Protein AF-A0A7J3BPF9-F1 (afdb_monomer)

Foldseek 3Di:
DPDDPDQDAAEDPVCVVPDDPPWQFDFFQPAPDPPHPHGNRYTDDTDDPVVSVVVVVVVVVVVVCVVVVVDDPDPDPPPD

Structure (mmCIF, N/CA/C/O backbone):
data_AF-A0A7J3BPF9-F1
#
_entry.id   AF-A0A7J3BPF9-F1
#
loop_
_atom_site.group_PDB
_atom_site.id
_atom_site.type_symbol
_atom_site.label_atom_id
_atom_site.label_alt_id
_atom_site.label_comp_id
_atom_site.label_asym_id
_atom_site.label_entity_id
_atom_site.label_seq_id
_atom_site.pdbx_PDB_ins_code
_atom_site.Cartn_x
_atom_site.Cartn_y
_atom_site.Cartn_z
_atom_site.occupancy
_atom_site.B_iso_or_equiv
_atom_site.auth_seq_id
_atom_site.auth_comp_id
_atom_site.auth_asym_id
_atom_site.auth_atom_id
_atom_site.pdbx_PDB_model_num
ATOM 1 N N . MET A 1 1 ? 0.020 -29.032 -3.286 1.00 53.25 1 MET A N 1
ATOM 2 C CA . MET A 1 1 ? 0.186 -27.786 -4.060 1.00 53.25 1 MET A CA 1
ATOM 3 C C . MET A 1 1 ? 0.630 -26.758 -3.038 1.00 53.25 1 MET A C 1
ATOM 5 O O . MET A 1 1 ? -0.118 -26.541 -2.098 1.00 53.25 1 MET A O 1
ATOM 9 N N . TRP A 1 2 ? 1.902 -26.355 -3.070 1.00 55.44 2 TRP A N 1
ATOM 10 C CA . TRP A 1 2 ? 2.511 -25.549 -2.009 1.00 55.44 2 TRP A CA 1
ATOM 11 C C . TRP A 1 2 ? 1.919 -24.141 -2.025 1.00 55.44 2 TRP A C 1
ATOM 13 O O . TRP A 1 2 ? 2.040 -23.456 -3.034 1.00 55.44 2 TRP A O 1
ATOM 23 N N . ASP A 1 3 ? 1.238 -23.837 -0.922 1.00 57.22 3 ASP A N 1
ATOM 24 C CA . ASP A 1 3 ? 0.848 -22.551 -0.351 1.00 57.22 3 ASP A CA 1
ATOM 25 C C . ASP A 1 3 ? 0.324 -21.471 -1.307 1.00 57.22 3 ASP A C 1
ATOM 27 O O . ASP A 1 3 ? 1.023 -20.964 -2.184 1.00 57.22 3 ASP A O 1
ATOM 31 N N . ASP A 1 4 ? -0.919 -21.045 -1.067 1.00 60.88 4 ASP A N 1
ATOM 32 C CA . ASP A 1 4 ? -1.405 -19.766 -1.573 1.00 60.88 4 ASP A CA 1
ATOM 33 C C . ASP A 1 4 ? -0.353 -18.693 -1.254 1.00 60.88 4 ASP A C 1
ATOM 35 O O . ASP A 1 4 ? 0.096 -18.582 -0.111 1.00 60.88 4 ASP A O 1
ATOM 39 N N . ASN A 1 5 ? 0.067 -17.924 -2.265 1.00 77.00 5 ASN A N 1
ATOM 40 C CA . ASN A 1 5 ? 1.037 -16.835 -2.122 1.00 77.00 5 ASN A CA 1
ATOM 41 C C . ASN A 1 5 ? 0.426 -15.696 -1.283 1.00 77.00 5 ASN A C 1
ATOM 43 O O . ASN A 1 5 ? 0.037 -14.648 -1.801 1.00 77.00 5 ASN A O 1
ATOM 47 N N . LEU A 1 6 ? 0.296 -15.927 0.022 1.00 81.81 6 LEU A N 1
ATOM 48 C CA . LEU A 1 6 ? -0.313 -15.030 0.986 1.00 81.81 6 LEU A CA 1
ATOM 49 C C . LEU A 1 6 ? 0.745 -14.071 1.519 1.00 81.81 6 LEU A C 1
ATOM 51 O O . LEU A 1 6 ? 1.712 -14.464 2.171 1.00 81.81 6 LEU A O 1
ATOM 55 N N . LEU A 1 7 ? 0.530 -12.781 1.274 1.00 85.19 7 LEU A N 1
ATOM 56 C CA . LEU A 1 7 ? 1.307 -11.721 1.898 1.00 85.19 7 LEU A CA 1
ATOM 57 C C . LEU A 1 7 ? 0.619 -11.296 3.199 1.00 85.19 7 LEU A C 1
ATOM 59 O O . LEU A 1 7 ? -0.442 -10.674 3.174 1.00 85.19 7 LEU A O 1
ATOM 63 N N . ILE A 1 8 ? 1.235 -11.613 4.337 1.00 90.38 8 ILE A N 1
ATOM 64 C CA . ILE A 1 8 ? 0.726 -11.241 5.662 1.00 90.38 8 ILE A CA 1
ATOM 65 C C . ILE A 1 8 ? 1.446 -9.976 6.134 1.00 90.38 8 ILE A C 1
ATOM 67 O O . ILE A 1 8 ? 2.672 -9.945 6.235 1.00 90.38 8 ILE A O 1
ATOM 71 N N . LEU A 1 9 ? 0.677 -8.929 6.439 1.00 93.25 9 LEU A N 1
ATOM 72 C CA . LEU A 1 9 ? 1.182 -7.622 6.863 1.00 93.25 9 LEU A CA 1
ATOM 73 C C . LEU A 1 9 ? 0.607 -7.235 8.225 1.00 93.25 9 LEU A C 1
ATOM 75 O O . LEU A 1 9 ? -0.544 -7.532 8.548 1.00 93.25 9 LEU A O 1
ATOM 79 N N . LYS A 1 10 ? 1.389 -6.500 9.014 1.00 95.12 10 LYS A N 1
ATOM 80 C CA . LYS A 1 10 ? 0.930 -5.937 10.284 1.00 95.12 10 LYS A CA 1
ATOM 81 C C . LYS A 1 10 ? 0.135 -4.662 10.027 1.00 95.12 10 LYS A C 1
ATOM 83 O O . LYS A 1 10 ? 0.646 -3.722 9.432 1.00 95.12 10 LYS A O 1
ATOM 88 N N . VAL A 1 11 ? -1.087 -4.561 10.535 1.00 95.88 11 VAL A N 1
ATOM 89 C CA . VAL A 1 11 ? -1.852 -3.307 10.440 1.00 95.88 11 VAL A CA 1
ATOM 90 C C . VAL A 1 11 ? -1.423 -2.345 11.549 1.00 95.88 11 VAL A C 1
ATOM 92 O O . VAL A 1 11 ? -1.299 -2.735 12.714 1.00 95.88 11 VAL A O 1
ATOM 95 N N . ASN A 1 12 ? -1.168 -1.075 11.211 1.00 95.44 12 ASN A N 1
ATOM 96 C CA . ASN A 1 12 ? -0.927 -0.047 12.222 1.00 95.44 12 ASN A CA 1
ATOM 97 C C . ASN A 1 12 ? -2.143 0.050 13.158 1.00 95.44 12 ASN A C 1
ATOM 99 O O . ASN A 1 12 ? -3.277 0.130 12.692 1.00 95.44 12 ASN A O 1
ATOM 103 N N . LYS A 1 13 ? -1.915 0.091 14.477 1.00 95.31 13 LYS A N 1
ATOM 104 C CA . LYS A 1 13 ? -2.978 0.105 15.500 1.00 95.31 13 LYS A CA 1
ATOM 105 C C . LYS A 1 13 ? -4.060 1.160 15.242 1.00 95.31 13 LYS A C 1
ATOM 107 O O . LYS A 1 13 ? -5.226 0.900 15.507 1.00 95.31 13 LYS A O 1
ATOM 112 N N . LYS A 1 14 ? -3.693 2.322 14.689 1.00 95.31 14 LYS A N 1
ATOM 113 C CA . LYS A 1 14 ? -4.639 3.409 14.374 1.00 95.31 14 LYS A CA 1
ATOM 114 C C . LYS A 1 14 ? -5.626 3.062 13.251 1.00 95.31 14 LYS A C 1
ATOM 116 O O . LYS A 1 14 ? -6.672 3.688 13.157 1.00 95.31 14 LYS A O 1
ATOM 121 N N . LEU A 1 15 ? -5.286 2.091 12.405 1.00 94.88 15 LEU A N 1
ATOM 122 C CA . LEU A 1 15 ? -6.075 1.659 11.248 1.00 94.88 15 LEU A CA 1
ATOM 123 C C . LEU A 1 15 ? -6.810 0.337 11.491 1.00 94.88 15 LE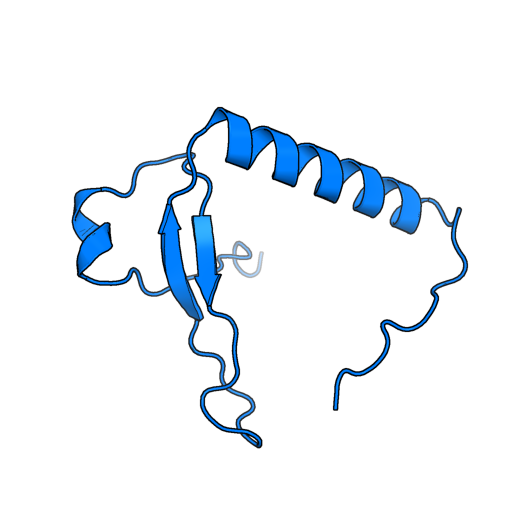U A C 1
ATOM 125 O O . LEU A 1 15 ? -7.654 -0.037 10.684 1.00 94.88 15 LEU A O 1
ATOM 129 N N . ALA A 1 16 ? -6.501 -0.365 12.586 1.00 91.50 16 ALA A N 1
ATOM 130 C CA . ALA A 1 16 ? -6.964 -1.730 12.832 1.00 91.50 16 ALA A CA 1
ATOM 131 C C . ALA A 1 16 ? -8.495 -1.873 12.783 1.00 91.50 16 ALA A C 1
ATOM 133 O O . ALA A 1 16 ? -8.994 -2.844 12.230 1.00 91.50 16 ALA A O 1
ATOM 134 N N . ASN A 1 17 ? -9.232 -0.880 13.287 1.00 93.31 17 ASN A N 1
ATOM 135 C CA . ASN A 1 17 ? -10.700 -0.898 13.302 1.00 93.31 17 ASN A CA 1
ATOM 136 C C . ASN A 1 17 ? -1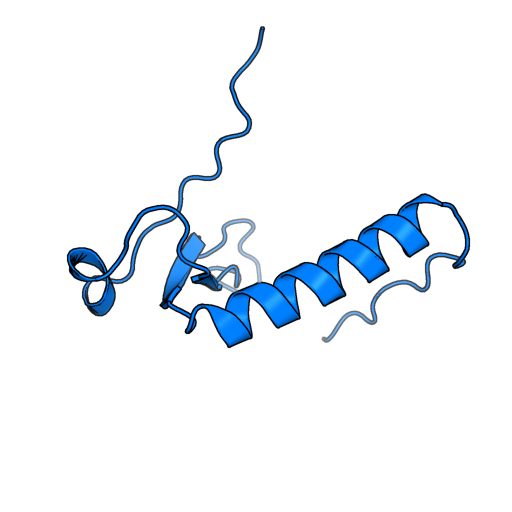1.339 -0.387 11.997 1.00 93.31 17 ASN A C 1
ATOM 138 O O . ASN A 1 17 ? -12.556 -0.444 11.854 1.00 93.31 17 ASN A O 1
ATOM 142 N N . GLY A 1 18 ? -10.545 0.179 11.084 1.00 91.69 18 GLY A N 1
ATOM 143 C CA . GLY A 1 18 ? -11.034 0.832 9.867 1.00 91.69 18 GLY A CA 1
ATOM 144 C C . GLY A 1 18 ? -10.846 0.018 8.591 1.00 91.69 18 GLY A C 1
ATOM 145 O O . GLY A 1 18 ? -11.475 0.347 7.591 1.00 91.69 18 GLY A O 1
ATOM 146 N N . ILE A 1 19 ? -9.997 -1.013 8.619 1.00 94.12 19 ILE A N 1
ATOM 147 C CA . ILE A 1 19 ? -9.689 -1.831 7.444 1.00 94.12 19 ILE A CA 1
ATOM 148 C C . ILE A 1 19 ? -10.852 -2.756 7.089 1.00 94.12 19 ILE A C 1
ATOM 150 O O . ILE A 1 19 ? -11.452 -3.396 7.957 1.00 94.12 19 ILE A O 1
ATOM 154 N N . LYS A 1 20 ? -11.162 -2.836 5.800 1.00 95.19 20 LYS A N 1
ATOM 155 C CA . LYS A 1 20 ? -12.219 -3.678 5.246 1.00 95.19 20 LYS A CA 1
ATOM 156 C C . LYS A 1 20 ? -11.692 -4.499 4.080 1.00 95.19 20 LYS A C 1
ATOM 158 O O . LYS A 1 20 ? -10.611 -4.264 3.542 1.00 95.19 20 LYS A O 1
ATOM 163 N N . LYS A 1 21 ? -12.481 -5.502 3.700 1.00 94.31 21 LYS A N 1
ATOM 164 C CA . LYS A 1 21 ? -12.233 -6.262 2.480 1.00 94.31 21 LYS A CA 1
ATOM 165 C C . LYS A 1 21 ? -12.260 -5.310 1.277 1.00 94.31 21 LYS A C 1
ATOM 167 O O . LYS A 1 21 ? -13.090 -4.406 1.241 1.00 94.31 21 LYS A O 1
ATOM 172 N N . ASP A 1 22 ? -11.361 -5.552 0.325 1.00 93.62 22 ASP A N 1
ATOM 173 C CA . ASP A 1 22 ? -11.230 -4.811 -0.937 1.00 93.62 22 ASP A CA 1
ATOM 174 C C . ASP A 1 22 ? -10.762 -3.346 -0.788 1.00 93.62 22 ASP A C 1
ATOM 176 O O . ASP A 1 22 ? -10.817 -2.570 -1.742 1.00 93.62 22 ASP A O 1
ATOM 180 N N . ASP A 1 23 ? -10.241 -2.969 0.387 1.00 95.50 23 ASP A N 1
ATOM 181 C CA . ASP A 1 23 ? -9.575 -1.682 0.585 1.00 95.50 23 ASP A CA 1
ATOM 182 C C . ASP A 1 23 ? -8.238 -1.610 -0.162 1.00 95.50 23 ASP A C 1
ATOM 184 O O . ASP A 1 23 ? -7.425 -2.538 -0.158 1.00 95.50 23 ASP A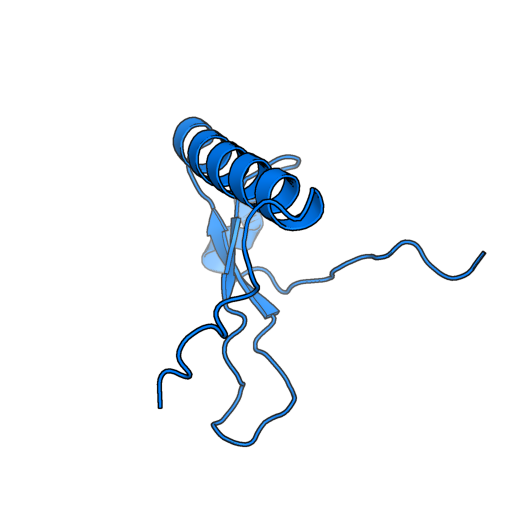 O 1
ATOM 188 N N . TYR A 1 24 ? -7.951 -0.432 -0.709 1.00 96.31 24 TYR A N 1
ATOM 189 C CA . TYR A 1 24 ? -6.630 -0.103 -1.225 1.00 96.31 24 TYR A CA 1
ATOM 190 C C . TYR A 1 24 ? -5.757 0.425 -0.094 1.00 96.31 24 TYR A C 1
ATOM 192 O O . TYR A 1 24 ? -6.136 1.362 0.608 1.00 96.31 24 TYR A O 1
ATOM 200 N N . ILE A 1 25 ? -4.566 -0.145 0.079 1.00 96.06 25 ILE A N 1
ATOM 201 C CA . ILE A 1 25 ? -3.680 0.203 1.191 1.00 96.06 25 ILE A CA 1
ATOM 202 C C . ILE A 1 25 ? -2.287 0.602 0.716 1.00 96.06 25 ILE A C 1
ATOM 204 O O . ILE A 1 25 ? -1.829 0.197 -0.349 1.00 96.06 25 ILE A O 1
ATOM 208 N N . LEU A 1 26 ? -1.594 1.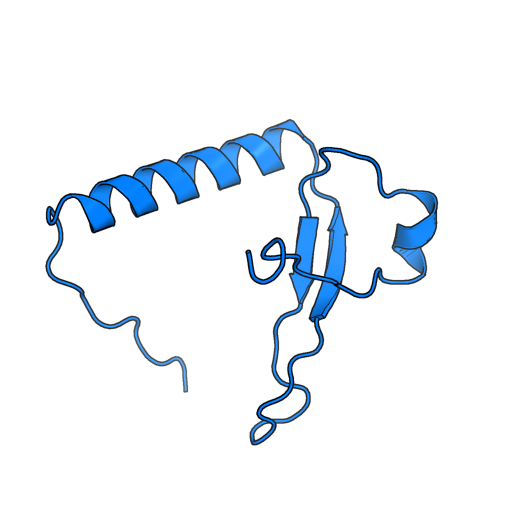383 1.543 1.00 95.19 26 LEU A N 1
ATOM 209 C CA . LEU A 1 26 ? -0.152 1.580 1.445 1.00 95.19 26 LEU A CA 1
ATOM 210 C C . LEU A 1 26 ? 0.535 0.807 2.565 1.00 95.19 26 LEU A C 1
ATOM 212 O O . LEU A 1 26 ? 0.220 0.988 3.747 1.00 95.19 26 LEU A O 1
ATOM 216 N N . ALA A 1 27 ? 1.495 -0.026 2.177 1.00 95.31 27 ALA A N 1
ATOM 217 C CA . ALA A 1 27 ? 2.355 -0.757 3.089 1.00 95.31 27 ALA A CA 1
ATOM 218 C C . ALA A 1 27 ? 3.746 -0.114 3.144 1.00 95.31 27 ALA A C 1
ATOM 220 O O . ALA A 1 27 ? 4.374 0.138 2.118 1.00 95.31 27 ALA A O 1
ATOM 221 N N . ASP A 1 28 ? 4.237 0.130 4.355 1.00 94.88 28 ASP A N 1
ATOM 222 C CA . ASP A 1 28 ? 5.631 0.447 4.616 1.00 94.88 28 ASP A CA 1
ATOM 223 C C . ASP A 1 28 ? 6.457 -0.842 4.520 1.00 94.88 28 ASP A C 1
ATOM 225 O O . ASP A 1 28 ? 6.418 -1.716 5.395 1.00 94.88 28 ASP A O 1
ATOM 229 N N . TYR A 1 29 ? 7.198 -0.939 3.417 1.00 92.62 29 TYR A N 1
ATOM 230 C CA . TYR A 1 29 ? 8.136 -2.017 3.118 1.00 9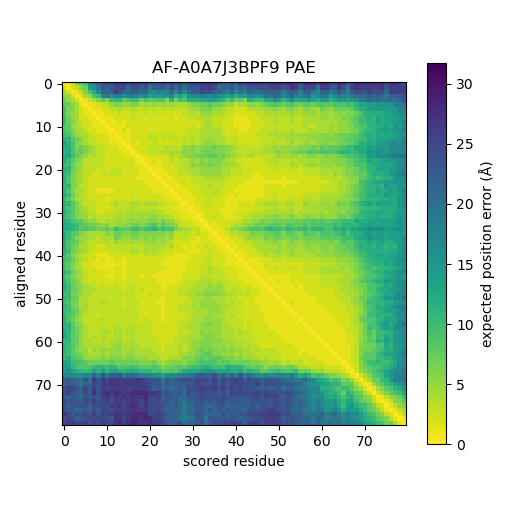2.62 29 TYR A CA 1
ATOM 231 C C . TYR A 1 29 ? 9.599 -1.563 3.272 1.00 92.62 29 TYR A C 1
ATOM 233 O O . TYR A 1 29 ? 10.514 -2.178 2.727 1.00 92.62 29 TYR A O 1
ATOM 241 N N . THR A 1 30 ? 9.854 -0.471 4.001 1.00 94.12 30 THR A N 1
ATOM 242 C CA . THR A 1 30 ? 11.226 -0.011 4.255 1.00 94.12 30 THR A CA 1
ATOM 243 C C . THR A 1 30 ? 12.004 -1.035 5.094 1.00 94.12 30 THR A C 1
ATOM 245 O O . THR A 1 30 ? 11.405 -1.796 5.869 1.00 94.12 30 THR A O 1
ATOM 248 N N . PRO A 1 31 ? 13.339 -1.110 4.924 1.00 94.69 31 PRO A N 1
ATOM 249 C CA . PRO A 1 31 ? 14.169 -1.952 5.776 1.00 94.69 31 PRO A CA 1
ATOM 250 C C . PRO A 1 31 ? 14.037 -1.564 7.256 1.00 94.69 31 PRO A C 1
ATOM 252 O O . PRO A 1 31 ? 13.816 -0.397 7.582 1.00 94.69 31 PRO A O 1
ATOM 255 N N . LEU A 1 32 ? 14.195 -2.537 8.160 1.00 92.31 32 LEU A N 1
ATOM 256 C CA . LEU A 1 32 ? 14.230 -2.260 9.604 1.00 92.31 32 LEU A CA 1
ATOM 257 C C . LEU A 1 32 ? 15.458 -1.424 10.013 1.00 92.31 32 LEU A C 1
ATOM 259 O O . LEU A 1 32 ? 15.380 -0.639 10.953 1.00 92.31 32 LEU A O 1
ATOM 263 N N . SER A 1 33 ? 16.567 -1.580 9.292 1.00 93.56 33 SER A N 1
ATOM 264 C CA . SER A 1 33 ? 17.795 -0.780 9.369 1.00 93.56 33 SER A CA 1
ATOM 265 C C . SER A 1 33 ? 18.525 -0.862 8.024 1.00 93.56 33 SER A C 1
ATOM 267 O O . SER A 1 33 ? 18.218 -1.755 7.237 1.00 93.56 33 SER A O 1
ATOM 269 N N . GLU A 1 34 ? 19.487 0.019 7.744 1.00 90.56 34 GLU A N 1
ATOM 270 C CA . GLU A 1 34 ? 20.178 0.084 6.439 1.00 90.56 34 GLU A CA 1
ATOM 271 C C . GLU A 1 34 ? 20.678 -1.273 5.916 1.00 90.56 34 GLU A C 1
ATOM 273 O O . GLU A 1 34 ? 20.522 -1.562 4.732 1.00 90.56 34 GLU A O 1
ATOM 278 N N . GLN A 1 35 ? 21.223 -2.131 6.787 1.00 92.88 35 GLN A N 1
ATOM 279 C CA . GLN A 1 35 ? 21.728 -3.457 6.406 1.00 92.88 35 GLN A CA 1
ATOM 280 C C . GLN A 1 35 ? 20.719 -4.599 6.624 1.00 92.88 35 GLN A C 1
ATOM 282 O O . GLN A 1 35 ? 21.047 -5.761 6.385 1.00 92.88 35 GLN A O 1
ATOM 287 N N . SER A 1 36 ? 19.504 -4.319 7.105 1.00 91.31 36 SER A N 1
ATOM 288 C CA . SER A 1 36 ? 18.556 -5.379 7.447 1.00 91.31 36 SER A CA 1
ATOM 289 C C . SER A 1 36 ? 17.938 -6.013 6.198 1.00 91.31 36 SER A C 1
ATOM 291 O O . SER A 1 36 ? 17.337 -5.303 5.382 1.00 91.31 36 SER A O 1
ATOM 293 N N . PRO A 1 37 ? 17.977 -7.353 6.070 1.00 88.88 37 PRO A N 1
ATOM 294 C CA . PRO A 1 37 ? 17.212 -8.046 5.038 1.00 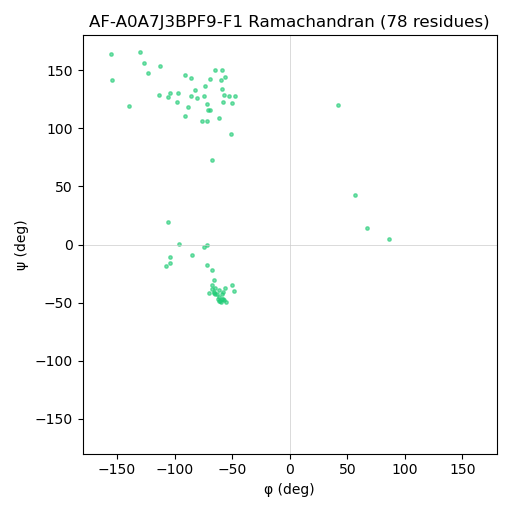88.88 37 PRO A CA 1
ATOM 295 C C . PRO A 1 37 ? 15.704 -8.030 5.342 1.00 88.88 37 PRO A C 1
ATOM 297 O O . PRO A 1 37 ? 14.889 -8.242 4.445 1.00 88.88 37 PRO A O 1
ATOM 300 N N . TYR A 1 38 ? 15.321 -7.758 6.594 1.00 89.69 38 TYR A N 1
ATOM 301 C CA . TYR A 1 38 ? 13.934 -7.722 7.036 1.00 89.69 38 TYR A CA 1
ATOM 302 C C . TYR A 1 38 ? 13.303 -6.350 6.789 1.00 89.69 38 TYR A C 1
ATOM 304 O O . TYR A 1 38 ? 13.929 -5.296 6.943 1.00 89.69 38 TYR A O 1
ATOM 312 N N . ARG A 1 39 ? 12.019 -6.366 6.425 1.00 91.69 39 ARG A N 1
ATOM 313 C CA . ARG A 1 39 ? 11.224 -5.171 6.120 1.00 91.69 39 ARG A CA 1
ATOM 314 C C . ARG A 1 39 ? 10.149 -4.969 7.172 1.00 91.69 39 ARG A C 1
ATOM 316 O O . ARG A 1 39 ? 9.697 -5.932 7.786 1.00 91.69 39 ARG A O 1
ATOM 323 N N . LYS A 1 40 ? 9.716 -3.722 7.358 1.00 93.44 40 LYS A N 1
ATOM 324 C CA . LYS A 1 40 ? 8.688 -3.386 8.353 1.00 93.44 40 LYS A CA 1
ATOM 325 C C . LYS A 1 40 ? 7.383 -4.148 8.133 1.00 93.44 40 LYS A C 1
ATOM 327 O O . LYS A 1 40 ? 6.814 -4.614 9.114 1.00 93.44 40 LYS A O 1
ATOM 332 N N . MET A 1 41 ? 6.938 -4.310 6.882 1.00 94.75 41 MET A N 1
ATOM 333 C CA . MET A 1 41 ? 5.710 -5.043 6.536 1.00 94.75 41 MET A CA 1
ATOM 334 C C . MET A 1 41 ? 4.466 -4.479 7.249 1.00 94.75 41 MET A C 1
ATOM 336 O O . MET A 1 41 ? 3.651 -5.232 7.783 1.00 94.75 41 MET A O 1
ATOM 340 N N . ILE A 1 42 ? 4.329 -3.145 7.306 1.00 96.38 42 ILE A N 1
ATOM 341 C CA . ILE A 1 42 ? 3.255 -2.479 8.067 1.00 96.38 42 ILE A CA 1
ATOM 342 C C . ILE A 1 42 ? 2.287 -1.756 7.135 1.00 96.38 42 ILE A C 1
ATOM 344 O O . ILE A 1 42 ? 2.708 -0.904 6.366 1.00 96.38 42 ILE A O 1
ATOM 348 N N . VAL A 1 43 ? 0.981 -1.984 7.263 1.00 96.81 43 VAL A N 1
ATOM 349 C CA . VAL A 1 43 ? -0.033 -1.133 6.622 1.00 96.81 43 VAL A CA 1
ATOM 350 C C . VAL A 1 43 ? -0.078 0.220 7.330 1.00 96.81 43 VAL A C 1
ATOM 352 O O . VAL A 1 43 ? -0.425 0.293 8.512 1.00 96.81 43 VAL A O 1
ATOM 355 N N . VAL A 1 44 ? 0.272 1.293 6.617 1.00 96.94 44 VAL A N 1
ATOM 356 C CA . VAL A 1 44 ? 0.397 2.656 7.167 1.00 96.94 44 VAL A CA 1
ATOM 357 C C . VAL A 1 44 ? -0.721 3.599 6.743 1.00 96.94 44 VAL A C 1
ATOM 359 O O . VAL A 1 44 ? -0.921 4.624 7.397 1.00 96.94 44 VAL A O 1
ATOM 362 N N . LYS A 1 45 ? -1.463 3.273 5.679 1.00 96.00 45 LYS A N 1
ATOM 363 C CA . LYS A 1 45 ? -2.586 4.091 5.207 1.00 96.00 45 LYS A CA 1
ATOM 364 C C . LYS A 1 45 ? -3.604 3.254 4.439 1.00 96.00 45 LYS A C 1
ATOM 366 O O . LYS A 1 45 ? -3.212 2.397 3.655 1.00 96.00 45 LYS A O 1
ATOM 371 N N . ILE A 1 46 ? -4.885 3.560 4.631 1.00 96.75 46 ILE A N 1
ATOM 372 C CA . ILE A 1 46 ? -5.984 3.117 3.765 1.00 96.75 46 ILE A CA 1
ATOM 373 C C . ILE A 1 46 ? -6.276 4.268 2.796 1.00 96.75 46 ILE A C 1
ATOM 375 O O . ILE A 1 46 ? -6.348 5.431 3.208 1.00 96.75 46 ILE A O 1
ATOM 379 N N . LEU A 1 47 ? -6.349 3.974 1.504 1.00 96.62 47 LEU A N 1
ATOM 380 C CA . LEU A 1 47 ? -6.614 4.945 0.451 1.00 96.62 47 LEU A CA 1
ATOM 381 C C . LEU A 1 47 ? -8.124 5.046 0.192 1.00 96.62 47 LEU A C 1
ATOM 383 O O . LEU A 1 47 ? -8.815 4.031 0.253 1.00 96.62 47 LEU A O 1
ATOM 387 N N . PRO A 1 48 ? -8.642 6.241 -0.152 1.00 95.88 48 PRO A N 1
ATOM 388 C CA . PRO A 1 48 ? -9.980 6.357 -0.722 1.00 95.88 48 PRO A CA 1
ATOM 389 C C . PRO A 1 48 ? -10.106 5.487 -1.973 1.00 95.88 48 PRO A C 1
ATOM 391 O O . PRO A 1 48 ? -9.148 5.387 -2.747 1.00 95.88 48 PRO A O 1
ATOM 394 N N . LYS A 1 49 ? -11.285 4.897 -2.181 1.00 95.19 49 LYS A N 1
ATOM 395 C CA . LYS A 1 49 ? -11.524 3.922 -3.249 1.00 95.19 49 LYS A CA 1
ATOM 396 C C . LYS A 1 49 ? -11.162 4.462 -4.632 1.00 95.19 49 LYS A C 1
ATOM 398 O O . LYS A 1 49 ? -10.379 3.813 -5.317 1.00 95.19 49 LYS A O 1
ATOM 403 N N . GLU A 1 50 ? -11.634 5.658 -5.006 1.00 96.38 50 GLU A N 1
ATOM 404 C CA . GLU A 1 50 ? -11.371 6.194 -6.352 1.00 96.38 50 GLU A CA 1
ATOM 405 C C . GLU A 1 50 ? -9.867 6.381 -6.597 1.00 96.38 50 GLU A C 1
ATOM 407 O O . GLU A 1 50 ? -9.344 6.073 -7.667 1.00 96.38 50 GLU A O 1
ATOM 412 N N . LYS A 1 51 ? -9.141 6.844 -5.572 1.00 96.44 51 LYS A N 1
ATOM 413 C CA . LYS A 1 51 ? -7.691 7.044 -5.655 1.00 96.44 51 LYS A CA 1
ATOM 414 C C . LYS A 1 51 ? -6.933 5.719 -5.721 1.00 96.44 51 LYS A C 1
ATOM 416 O O . LYS A 1 51 ? -5.957 5.613 -6.458 1.00 96.44 51 LYS A O 1
ATOM 421 N N . GLY A 1 52 ? -7.353 4.736 -4.929 1.00 96.50 52 GLY A N 1
ATOM 422 C CA . GLY A 1 52 ? -6.772 3.399 -4.927 1.00 96.50 52 GLY A CA 1
ATOM 423 C C . GLY A 1 52 ? -6.933 2.695 -6.273 1.00 96.50 52 GLY A C 1
ATOM 424 O O . GLY A 1 52 ? -5.950 2.196 -6.819 1.00 96.50 52 GLY A O 1
ATOM 425 N N . GLU A 1 53 ? -8.140 2.745 -6.840 1.00 96.94 53 GLU A N 1
ATOM 426 C CA . GLU A 1 53 ? -8.450 2.200 -8.165 1.00 96.94 53 GLU A CA 1
ATOM 427 C C . GLU A 1 53 ? -7.598 2.849 -9.255 1.00 96.94 53 GLU A C 1
ATOM 429 O O . GLU A 1 53 ? -6.959 2.137 -10.027 1.00 96.94 53 GLU A O 1
ATOM 434 N N . ALA A 1 54 ? -7.521 4.183 -9.288 1.00 97.19 54 ALA A N 1
ATOM 435 C CA . ALA A 1 54 ? -6.723 4.897 -10.283 1.00 97.19 54 ALA A CA 1
ATOM 436 C C . ALA A 1 54 ? -5.243 4.470 -10.262 1.00 97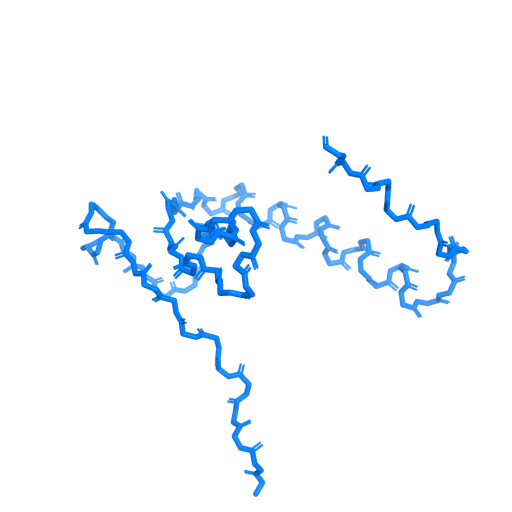.19 54 ALA A C 1
ATOM 438 O O . ALA A 1 54 ? -4.682 4.125 -11.303 1.00 97.19 54 ALA A O 1
ATOM 439 N N . ILE A 1 55 ? -4.632 4.417 -9.072 1.00 96.31 55 ILE A N 1
ATOM 440 C CA . ILE A 1 55 ? -3.232 3.992 -8.900 1.00 96.31 55 ILE A CA 1
ATOM 441 C C . ILE A 1 55 ? -3.046 2.533 -9.334 1.00 96.31 55 ILE A C 1
ATOM 443 O O . ILE A 1 55 ? -2.062 2.196 -9.994 1.00 96.31 55 ILE A O 1
ATOM 447 N N . TRP A 1 56 ? -3.979 1.652 -8.967 1.00 94.44 56 TRP A N 1
ATOM 448 C CA . TRP A 1 56 ? -3.908 0.241 -9.334 1.00 94.44 56 TRP A CA 1
ATOM 449 C C . TRP A 1 56 ? -4.019 0.028 -10.844 1.00 94.44 56 TRP A C 1
ATOM 451 O O . TRP A 1 56 ? -3.254 -0.756 -11.408 1.00 94.44 56 TRP A O 1
ATOM 461 N N . HIS A 1 57 ? -4.927 0.744 -11.508 1.00 96.19 57 HIS A N 1
ATOM 462 C CA . HIS A 1 57 ? -5.073 0.693 -12.959 1.00 96.19 57 HIS A CA 1
ATOM 463 C C . HIS A 1 57 ? -3.804 1.154 -13.677 1.00 96.19 57 HIS A C 1
ATOM 465 O O . HIS A 1 57 ? -3.346 0.462 -14.586 1.00 96.19 57 HIS A O 1
ATOM 471 N N . GLU A 1 58 ? -3.206 2.264 -13.242 1.00 96.31 58 GLU A N 1
ATOM 472 C CA . GLU A 1 58 ? -1.941 2.762 -13.792 1.00 96.31 58 GLU A CA 1
ATOM 473 C C . GLU A 1 58 ? -0.811 1.737 -13.614 1.00 96.31 58 GLU A C 1
ATOM 475 O O . GLU A 1 58 ? -0.132 1.375 -14.579 1.00 96.31 58 GLU A O 1
ATOM 480 N N . PHE A 1 59 ? -0.661 1.193 -12.401 1.00 93.00 59 PHE A N 1
ATOM 481 C CA . PHE A 1 59 ? 0.329 0.156 -12.114 1.00 93.00 59 PHE A CA 1
ATOM 482 C C . PHE A 1 59 ? 0.141 -1.077 -13.005 1.00 93.00 59 PHE A C 1
ATOM 484 O O . PHE A 1 59 ? 1.110 -1.588 -13.570 1.00 93.00 59 PHE A O 1
ATOM 491 N N . ARG A 1 60 ? -1.097 -1.566 -13.146 1.00 93.12 60 ARG A N 1
ATOM 492 C CA . ARG A 1 60 ? -1.399 -2.747 -13.964 1.00 93.12 60 ARG A CA 1
ATOM 493 C C . ARG A 1 60 ? -1.140 -2.495 -15.441 1.00 93.12 60 ARG A C 1
ATOM 495 O O . ARG A 1 60 ? -0.551 -3.362 -16.081 1.00 93.12 60 ARG A O 1
ATOM 502 N N . ALA A 1 61 ? -1.518 -1.332 -15.964 1.00 92.88 61 ALA A N 1
ATOM 503 C CA . ALA A 1 61 ? -1.245 -0.965 -17.350 1.00 92.88 61 ALA A CA 1
ATOM 504 C C . ALA A 1 61 ? 0.266 -0.974 -17.643 1.00 92.88 61 ALA A C 1
ATOM 506 O O . ALA A 1 61 ? 0.710 -1.599 -18.606 1.00 92.88 61 ALA A O 1
ATOM 507 N N . GLU A 1 62 ? 1.069 -0.360 -16.771 1.00 91.00 62 GLU A N 1
ATOM 508 C CA . GLU A 1 62 ? 2.527 -0.336 -16.922 1.00 91.00 62 GLU A CA 1
ATOM 509 C C . GLU A 1 62 ? 3.159 -1.726 -16.740 1.00 91.00 62 GLU A C 1
ATOM 511 O O . GLU A 1 62 ? 4.086 -2.090 -17.467 1.00 91.00 62 GLU A O 1
ATOM 516 N N . TYR A 1 63 ? 2.655 -2.530 -15.800 1.00 89.62 63 TYR A N 1
ATOM 517 C CA . TYR A 1 63 ? 3.114 -3.902 -15.589 1.00 89.62 63 TYR A CA 1
ATOM 518 C C . TYR A 1 63 ? 2.886 -4.783 -16.825 1.00 89.62 63 TYR A C 1
ATOM 520 O O . TYR A 1 63 ? 3.815 -5.462 -17.270 1.00 89.62 63 TYR A O 1
ATOM 528 N N . GLU A 1 64 ? 1.685 -4.753 -17.411 1.00 90.19 64 GLU A N 1
ATOM 529 C CA . GLU A 1 64 ? 1.377 -5.539 -18.612 1.00 90.19 64 GLU A CA 1
ATOM 530 C C . GLU A 1 64 ? 2.202 -5.063 -19.815 1.00 90.19 64 GLU A C 1
ATOM 532 O O . GLU A 1 64 ? 2.772 -5.887 -20.531 1.00 90.19 64 GLU A O 1
ATOM 537 N N . ARG A 1 65 ? 2.378 -3.744 -19.981 1.00 87.12 65 ARG A N 1
ATOM 538 C CA . ARG A 1 65 ? 3.244 -3.173 -21.025 1.00 87.12 65 ARG A CA 1
ATOM 539 C C . ARG A 1 65 ? 4.693 -3.653 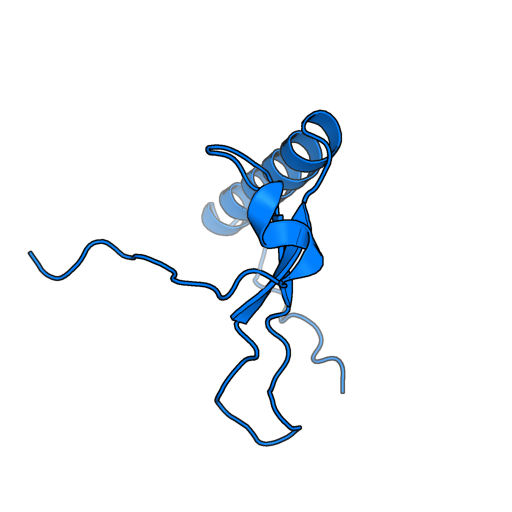-20.902 1.00 87.12 65 ARG A C 1
ATOM 541 O O . ARG A 1 65 ? 5.317 -4.037 -21.888 1.00 87.12 65 ARG A O 1
ATOM 548 N N . ARG A 1 66 ? 5.233 -3.695 -19.677 1.00 84.69 66 ARG A N 1
ATOM 549 C CA . ARG A 1 66 ? 6.581 -4.233 -19.400 1.00 84.69 66 ARG A CA 1
ATOM 550 C C . ARG A 1 66 ? 6.686 -5.725 -19.686 1.00 84.69 66 ARG A C 1
ATOM 552 O O . ARG A 1 66 ? 7.725 -6.182 -20.159 1.00 84.69 66 ARG A O 1
ATOM 559 N N . LYS A 1 67 ? 5.635 -6.489 -19.385 1.00 84.38 67 LYS A N 1
ATOM 560 C CA . LYS A 1 67 ? 5.586 -7.937 -19.607 1.00 84.38 67 LYS A CA 1
ATOM 561 C C . LYS A 1 67 ? 5.575 -8.294 -21.095 1.00 84.38 67 LYS A C 1
ATOM 563 O O . LYS A 1 67 ? 6.184 -9.290 -21.470 1.00 84.38 67 LYS A O 1
ATOM 568 N N . GLN A 1 68 ? 4.934 -7.476 -21.929 1.00 80.38 68 GLN A N 1
ATOM 569 C CA . GLN A 1 68 ? 4.841 -7.682 -23.380 1.00 80.38 68 GLN A CA 1
ATOM 570 C C . GLN A 1 68 ? 6.144 -7.367 -24.141 1.00 80.38 68 GLN A C 1
ATOM 572 O O . GLN A 1 68 ? 6.227 -7.619 -25.336 1.00 80.38 68 GLN A O 1
ATOM 577 N N . GLY A 1 69 ? 7.197 -6.904 -23.452 1.00 67.94 69 GLY A N 1
ATOM 578 C CA . GLY A 1 69 ? 8.521 -6.694 -24.049 1.00 67.94 69 GLY A CA 1
ATOM 579 C C . GLY A 1 69 ? 8.715 -5.329 -24.715 1.00 67.94 69 GLY A C 1
ATOM 580 O O . GLY A 1 69 ? 9.799 -5.065 -25.232 1.00 67.94 69 GLY A O 1
ATOM 581 N N . ASP A 1 70 ? 7.730 -4.432 -24.624 1.00 56.78 70 ASP A N 1
ATOM 582 C CA . ASP A 1 70 ? 7.739 -3.114 -25.283 1.00 56.78 70 ASP A CA 1
ATOM 583 C C . ASP A 1 70 ? 8.713 -2.097 -24.667 1.00 56.78 70 ASP A C 1
ATOM 585 O O . ASP A 1 70 ? 8.840 -0.965 -25.134 1.00 56.78 70 ASP A O 1
ATOM 589 N N . ILE A 1 71 ? 9.447 -2.475 -23.618 1.00 58.50 71 ILE A N 1
ATOM 590 C CA . ILE A 1 71 ? 10.459 -1.618 -23.004 1.00 58.50 71 ILE A CA 1
ATOM 591 C C . ILE A 1 71 ? 11.671 -2.455 -22.637 1.00 58.50 71 ILE A C 1
ATOM 593 O O . ILE A 1 71 ? 11.607 -3.337 -21.776 1.00 58.50 71 ILE A O 1
ATOM 597 N N . LYS A 1 72 ? 12.820 -2.116 -23.228 1.00 59.78 72 LYS A N 1
ATOM 598 C CA . LYS A 1 72 ? 14.121 -2.527 -22.695 1.00 59.78 72 LYS A CA 1
ATOM 599 C C . LYS A 1 72 ? 14.143 -2.158 -21.211 1.00 59.78 72 LYS A C 1
ATOM 601 O O . LYS A 1 72 ? 13.942 -0.992 -20.884 1.00 59.78 72 LYS A O 1
ATOM 606 N N . ARG A 1 73 ? 14.352 -3.142 -20.328 1.00 55.66 73 ARG A N 1
ATOM 607 C CA . ARG A 1 73 ? 14.466 -2.953 -18.873 1.00 55.66 73 ARG A CA 1
ATOM 608 C C . ARG A 1 73 ? 15.493 -1.851 -18.593 1.00 55.66 73 ARG A C 1
ATOM 610 O O . ARG A 1 73 ? 16.686 -2.132 -18.568 1.00 55.66 73 ARG A O 1
ATOM 617 N N . GLN A 1 74 ? 15.060 -0.607 -18.409 1.00 55.56 74 GLN A N 1
ATOM 618 C CA . GLN A 1 74 ? 15.936 0.395 -17.825 1.00 55.56 74 GLN A CA 1
ATOM 619 C C . GLN A 1 74 ? 16.061 0.015 -16.348 1.00 55.56 74 GLN A C 1
ATOM 621 O O . GLN A 1 74 ? 15.028 -0.132 -15.683 1.00 55.56 74 GLN A O 1
ATOM 626 N N . PRO A 1 75 ? 17.275 -0.252 -15.838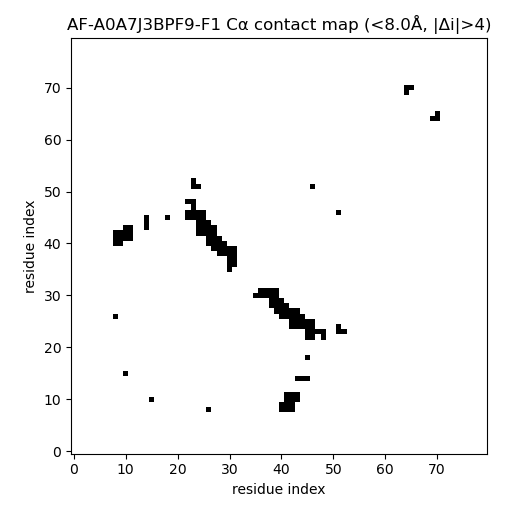 1.00 53.00 75 PRO A N 1
ATOM 627 C CA . PRO A 1 75 ? 17.444 -0.529 -14.423 1.00 53.00 75 PRO A CA 1
ATOM 628 C C . PRO A 1 75 ? 16.899 0.670 -13.646 1.00 53.00 75 PRO A C 1
ATOM 630 O O . PRO A 1 75 ? 17.237 1.813 -13.953 1.00 53.00 75 PRO A O 1
ATOM 633 N N . MET A 1 76 ? 16.014 0.413 -12.678 1.00 52.19 76 MET A N 1
ATOM 634 C CA . MET A 1 76 ? 15.548 1.453 -11.760 1.00 52.19 76 MET A CA 1
ATOM 635 C C . MET A 1 76 ? 16.795 2.107 -11.152 1.00 52.19 76 MET A C 1
ATOM 637 O O . MET A 1 76 ? 17.664 1.369 -10.672 1.00 52.19 76 MET A O 1
ATOM 641 N N . PRO A 1 77 ? 16.935 3.444 -11.198 1.00 45.41 77 PRO A N 1
ATOM 642 C CA . PRO A 1 77 ? 18.075 4.095 -10.580 1.00 45.41 77 PRO A CA 1
ATOM 643 C C . PRO A 1 77 ? 18.083 3.713 -9.101 1.00 45.41 77 PRO A C 1
ATOM 645 O O . PRO A 1 77 ? 17.092 3.898 -8.394 1.00 45.41 77 PRO A O 1
ATOM 648 N N . TYR A 1 78 ? 19.189 3.123 -8.650 1.00 42.53 78 TYR A N 1
ATOM 649 C CA . TYR A 1 78 ? 19.425 2.913 -7.230 1.00 42.53 78 TYR A CA 1
ATOM 650 C C . TYR A 1 78 ? 19.469 4.300 -6.584 1.00 42.53 78 TYR A C 1
ATOM 652 O O . TYR A 1 78 ? 20.404 5.065 -6.821 1.00 42.53 78 TYR A O 1
ATOM 660 N N . ILE A 1 79 ? 18.439 4.639 -5.812 1.00 54.00 79 ILE A N 1
ATOM 661 C CA . ILE A 1 79 ? 18.474 5.805 -4.933 1.00 54.00 79 ILE A CA 1
ATOM 662 C C . ILE A 1 79 ? 19.422 5.408 -3.796 1.00 54.00 79 ILE A C 1
ATOM 664 O O . ILE A 1 79 ? 19.094 4.509 -3.019 1.00 54.00 79 ILE A O 1
ATOM 668 N N . ARG A 1 80 ? 20.635 5.975 -3.808 1.00 40.44 80 ARG A N 1
ATOM 669 C CA . ARG A 1 80 ? 21.612 5.852 -2.718 1.00 40.44 80 ARG A CA 1
ATOM 670 C C . ARG A 1 80 ? 21.173 6.673 -1.518 1.00 40.44 80 ARG A C 1
ATOM 672 O O . ARG A 1 80 ? 20.639 7.780 -1.748 1.00 40.44 80 ARG A O 1
#

pLDDT: mean 85.24, std 16.21, range [40.44, 97.19]

Secondary structure (DSSP, 8-state):
---------EEPTTTTTT--TT-EEEEE--BSSTT-S-B--EEEEEEPHHHHHHHHHHHHHHHHHHHTT-S--PPPP---

Nearest PDB structures (foldseek):
  6gq1-assembly1_AL  TM=2.507E-01  e=9.127E+00  Saccharomyces cerevisiae S288C

Solvent-accessible surface area (backbone atoms only — not comparable to full-atom values): 5208 Å² total; per-residue (Å²): 132,88,67,82,92,74,86,86,64,48,65,38,79,92,47,58,90,72,70,58,90,93,62,34,69,44,66,44,66,52,55,74,42,98,86,44,91,52,52,61,41,29,38,75,44,78,45,59,64,72,61,33,50,53,53,49,51,54,52,49,55,54,49,52,46,51,71,73,60,82,48,81,85,69,77,76,79,80,84,127

Radius of gyration: 15.98 Å; Cα contacts (8 Å, |Δi|>4): 68; chains: 1; bounding box: 34×35×41 Å

Sequence (80 aa):
MWDDNLLILKVNKKLANGIKKDDYILADYTPLSEQSPYRKMIVVKILPKEKGEAIWHEFRAEYERRKQGDIKRQPMPYIR

Mean predicted aligned error: 8.04 Å